Protein AF-A0A932Z065-F1 (afdb_monomer)

Radius of gyration: 15.71 Å; Cα contacts (8 Å, |Δi|>4): 270; chains: 1; bounding box: 32×42×40 Å

Sequence (165 aa):
MAFFRDDPKVATYVPTPISATQVEALEACIRASPDASPFAKRVIIWMLRQTERLTIPVALSLPPELYGESARSVAFSAHDMVSANGRTHLDQVLRKGTTQFHLMGHDGQFVFDGYTHSGPTGLPAKPRPVERGWKTLWWSYVWYDHHPRLLRLPSREQLAAIDVG

Solvent-accessible surface area (backbone atoms only — not comparable to full-atom values): 9646 Å² total; per-residue (Å²): 129,90,36,49,66,86,39,74,66,54,84,74,60,75,61,51,64,58,54,70,70,56,52,53,50,52,45,49,52,50,41,70,31,87,46,41,53,71,69,31,37,25,51,53,47,54,51,52,66,67,12,64,46,61,52,44,38,30,31,41,50,48,59,41,89,82,64,36,74,64,37,56,46,29,34,54,22,44,41,28,27,44,30,95,86,33,85,57,34,49,47,59,60,27,65,74,43,93,34,65,49,40,72,46,49,43,87,40,53,68,52,100,85,54,86,57,77,96,64,100,67,99,63,91,70,83,77,69,75,82,60,87,72,43,38,20,40,35,40,26,56,32,84,60,62,90,76,45,48,73,53,77,82,75,54,70,66,66,39,66,72,46,85,49,130

pLDDT: mean 77.98, std 18.18, range [32.12, 97.38]

Structure (mmCIF, N/CA/C/O backbone):
data_AF-A0A932Z065-F1
#
_entry.id   AF-A0A932Z065-F1
#
loop_
_atom_site.group_PDB
_atom_site.id
_atom_site.type_symbol
_atom_site.label_atom_id
_atom_site.label_alt_id
_atom_site.label_comp_id
_atom_site.label_asym_id
_atom_site.label_entity_id
_atom_site.label_seq_id
_atom_site.pdbx_PDB_ins_code
_atom_site.Cartn_x
_atom_site.Cartn_y
_atom_site.Cartn_z
_atom_site.occupancy
_atom_site.B_iso_or_equiv
_atom_site.auth_seq_id
_atom_site.auth_comp_id
_atom_site.auth_asym_id
_atom_site.auth_atom_id
_atom_site.pdbx_PDB_model_num
ATOM 1 N N . MET A 1 1 ? 2.059 -16.432 9.612 1.00 50.22 1 MET A N 1
ATOM 2 C CA . MET A 1 1 ? 3.050 -17.359 9.032 1.00 50.22 1 MET A CA 1
ATOM 3 C C . MET A 1 1 ? 3.151 -16.970 7.574 1.00 50.22 1 MET A C 1
ATOM 5 O O . MET A 1 1 ? 2.166 -17.123 6.879 1.00 50.22 1 MET A O 1
ATOM 9 N N . ALA A 1 2 ? 4.259 -16.367 7.145 1.00 57.25 2 ALA A N 1
ATOM 10 C CA . ALA A 1 2 ? 4.427 -15.984 5.745 1.00 57.25 2 ALA A CA 1
ATOM 11 C C . ALA A 1 2 ? 4.256 -17.218 4.853 1.00 57.25 2 ALA A C 1
ATOM 13 O O . ALA A 1 2 ? 4.959 -18.207 5.064 1.00 57.25 2 ALA A O 1
ATOM 14 N N . PHE A 1 3 ? 3.325 -17.179 3.902 1.00 62.25 3 PHE A N 1
ATOM 15 C CA . PHE A 1 3 ? 3.210 -18.264 2.946 1.00 62.25 3 PHE A CA 1
ATOM 16 C C . PHE A 1 3 ? 4.187 -18.048 1.787 1.00 62.25 3 PHE A C 1
ATOM 18 O O . PHE A 1 3 ? 4.232 -16.972 1.178 1.00 62.25 3 PHE A O 1
ATOM 25 N N . PHE A 1 4 ? 4.963 -19.083 1.474 1.00 70.25 4 PHE A N 1
ATOM 26 C CA . PHE A 1 4 ? 5.722 -19.147 0.228 1.00 70.25 4 PHE A CA 1
ATOM 27 C C . PHE A 1 4 ? 4.818 -19.668 -0.883 1.00 70.25 4 PHE A C 1
ATOM 29 O O . PHE A 1 4 ? 3.905 -20.442 -0.615 1.00 70.25 4 PHE A O 1
ATOM 36 N N . ARG A 1 5 ? 5.069 -19.252 -2.130 1.00 65.00 5 ARG A N 1
ATOM 37 C CA . ARG A 1 5 ? 4.215 -19.601 -3.276 1.00 65.00 5 ARG A CA 1
ATOM 38 C C . ARG A 1 5 ? 3.998 -21.108 -3.423 1.00 65.00 5 ARG A C 1
ATOM 40 O O . ARG A 1 5 ? 2.890 -21.518 -3.753 1.00 65.00 5 ARG A O 1
ATOM 47 N N . ASP A 1 6 ? 5.031 -21.888 -3.130 1.00 70.62 6 ASP A N 1
ATOM 48 C CA . ASP A 1 6 ? 5.024 -23.343 -3.280 1.00 70.62 6 ASP A CA 1
ATOM 49 C C . ASP A 1 6 ? 4.483 -24.083 -2.043 1.00 70.62 6 ASP A C 1
ATOM 51 O O . ASP A 1 6 ? 4.453 -25.312 -2.027 1.00 70.62 6 ASP A O 1
ATOM 55 N N . ASP A 1 7 ? 4.047 -23.368 -0.994 1.00 76.12 7 ASP A N 1
ATOM 56 C CA . ASP A 1 7 ? 3.407 -23.992 0.167 1.00 76.12 7 ASP A CA 1
ATOM 57 C C . ASP A 1 7 ? 2.016 -24.520 -0.243 1.00 76.12 7 ASP A C 1
ATOM 59 O O . ASP A 1 7 ? 1.162 -23.728 -0.661 1.00 76.12 7 ASP A O 1
ATOM 63 N N . PRO A 1 8 ? 1.728 -25.829 -0.088 1.00 77.31 8 PRO A N 1
ATOM 64 C CA . PRO A 1 8 ? 0.420 -26.406 -0.398 1.00 77.31 8 PRO A CA 1
ATOM 65 C C . PRO A 1 8 ? -0.751 -25.684 0.280 1.00 77.3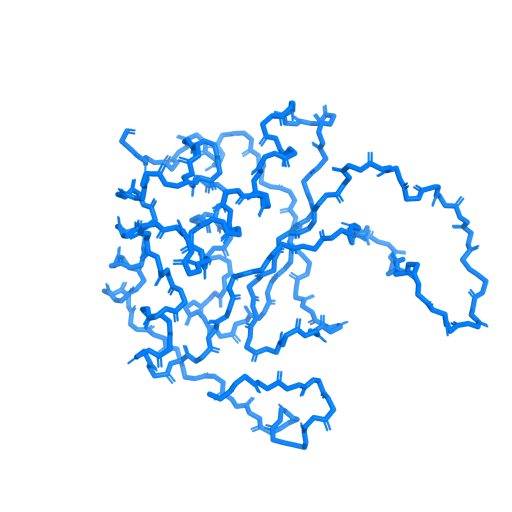1 8 PRO A C 1
ATOM 67 O O . PRO A 1 8 ? -1.859 -25.662 -0.255 1.00 77.31 8 PRO A O 1
ATOM 70 N N . LYS A 1 9 ? -0.514 -25.050 1.437 1.00 74.19 9 LYS A N 1
ATOM 71 C CA . LYS A 1 9 ? -1.524 -24.271 2.164 1.00 74.19 9 LYS A CA 1
ATOM 72 C C . LYS A 1 9 ? -1.964 -23.020 1.408 1.00 74.19 9 LYS A C 1
ATOM 74 O O . LYS A 1 9 ? -3.094 -22.591 1.610 1.00 74.19 9 LYS A O 1
ATOM 79 N N . VAL A 1 10 ? -1.124 -22.454 0.534 1.00 75.56 10 VAL A N 1
ATOM 80 C CA . VAL A 1 10 ? -1.484 -21.300 -0.313 1.00 75.56 10 VAL A CA 1
ATOM 81 C C . VAL A 1 10 ? -2.581 -21.662 -1.290 1.00 75.56 10 VAL A C 1
ATOM 83 O O . VAL A 1 10 ? -3.517 -20.885 -1.458 1.00 75.56 10 VAL A O 1
ATOM 86 N N . ALA A 1 11 ? -2.476 -22.835 -1.919 1.00 74.25 11 ALA A N 1
ATOM 87 C CA . ALA A 1 11 ? -3.413 -23.264 -2.952 1.00 74.25 11 ALA A CA 1
ATOM 88 C C . ALA A 1 11 ? -4.857 -23.348 -2.432 1.00 74.25 11 ALA A C 1
ATOM 90 O O . ALA A 1 11 ? -5.800 -23.171 -3.198 1.00 74.25 11 ALA A O 1
ATOM 91 N N . THR A 1 12 ? -5.026 -23.587 -1.129 1.00 76.81 12 THR A N 1
ATOM 92 C CA . THR A 1 12 ? -6.329 -23.715 -0.467 1.00 76.81 12 THR A CA 1
ATOM 93 C C . THR A 1 12 ? -6.652 -22.560 0.482 1.00 76.81 12 THR A C 1
ATOM 95 O O . THR A 1 12 ? -7.679 -22.603 1.158 1.00 76.81 12 THR A O 1
ATOM 98 N N . TYR A 1 13 ? -5.782 -21.554 0.606 1.00 79.56 13 TYR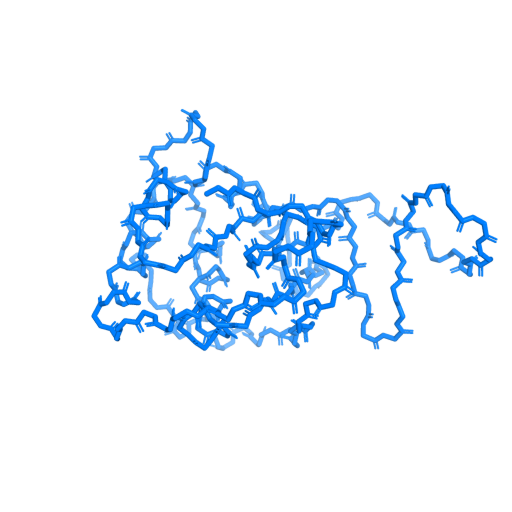 A N 1
ATOM 99 C CA . TYR A 1 13 ? -5.995 -20.448 1.537 1.00 79.56 13 TYR A CA 1
ATOM 100 C C . TYR A 1 13 ? -7.050 -19.481 0.999 1.00 79.56 13 TYR A C 1
ATOM 102 O O . TYR A 1 13 ? -6.927 -18.954 -0.105 1.00 79.56 13 TYR A O 1
ATOM 110 N N . VAL A 1 14 ? -8.064 -19.208 1.821 1.00 81.75 14 VAL A N 1
ATOM 111 C CA . VAL A 1 14 ? -9.092 -18.202 1.544 1.00 81.75 14 VAL A CA 1
ATOM 112 C C . VAL A 1 14 ? -8.934 -17.072 2.564 1.00 81.75 14 VAL A C 1
ATOM 114 O O . VAL A 1 14 ? -9.198 -17.292 3.751 1.00 81.75 14 VAL A O 1
ATOM 117 N N . PRO A 1 15 ? -8.487 -15.870 2.155 1.00 83.31 15 PRO A N 1
ATOM 118 C CA . PRO A 1 15 ? -8.343 -14.754 3.078 1.00 83.31 15 PRO A CA 1
ATOM 119 C C . PRO A 1 15 ? -9.711 -14.326 3.615 1.00 83.31 15 PRO A C 1
ATOM 121 O O . PRO A 1 15 ? -10.655 -14.091 2.863 1.00 83.31 15 PRO A O 1
ATOM 124 N N . THR A 1 16 ? -9.814 -14.194 4.936 1.00 86.44 16 THR A N 1
ATOM 125 C CA . THR A 1 16 ? -10.996 -13.592 5.567 1.00 86.44 16 THR A CA 1
ATOM 126 C C . THR A 1 16 ? -10.936 -12.078 5.371 1.00 86.44 16 THR A C 1
ATOM 128 O O . THR A 1 16 ? -9.892 -11.504 5.660 1.00 86.44 16 THR A O 1
ATOM 131 N N . PRO A 1 17 ? -11.986 -11.390 4.903 1.00 89.75 17 PRO A N 1
ATOM 132 C CA . PRO A 1 17 ? -11.949 -9.936 4.775 1.00 89.75 17 PRO A CA 1
ATOM 133 C C . PRO A 1 17 ? -11.870 -9.264 6.147 1.00 89.75 17 PRO A C 1
ATOM 135 O O . PRO A 1 17 ? -12.581 -9.652 7.076 1.00 89.75 17 PRO A O 1
ATOM 138 N N . ILE A 1 18 ? -11.062 -8.210 6.263 1.00 90.06 18 ILE A N 1
ATOM 139 C CA . ILE A 1 18 ? -11.116 -7.334 7.441 1.00 90.06 18 ILE A CA 1
ATOM 140 C C . ILE A 1 18 ? -12.362 -6.435 7.400 1.00 90.06 18 ILE A C 1
ATOM 142 O O . ILE A 1 18 ? -12.947 -6.185 6.345 1.00 90.06 18 ILE A O 1
ATOM 146 N N . SER A 1 19 ? -12.790 -5.936 8.557 1.00 91.44 19 SER A N 1
ATOM 147 C CA . SER A 1 19 ? -13.898 -4.978 8.661 1.00 91.44 19 SER A CA 1
ATOM 148 C C . SER A 1 19 ? -13.540 -3.608 8.072 1.00 91.44 19 SER A C 1
ATOM 150 O O . SER A 1 19 ? -12.366 -3.258 7.945 1.00 91.44 19 SER A O 1
ATOM 152 N N . ALA A 1 20 ? -14.555 -2.797 7.754 1.00 91.94 20 ALA A N 1
ATOM 153 C CA . ALA A 1 20 ? -14.352 -1.419 7.297 1.00 91.94 20 ALA A CA 1
ATOM 154 C C . ALA A 1 20 ? -13.566 -0.586 8.326 1.00 91.94 20 ALA A C 1
ATOM 156 O O . ALA A 1 20 ? -12.592 0.066 7.970 1.00 91.94 20 ALA A O 1
ATOM 157 N N . THR A 1 21 ? -13.897 -0.716 9.613 1.00 92.44 21 THR A N 1
ATOM 158 C CA . THR A 1 21 ? -13.185 -0.039 10.708 1.00 92.44 21 THR A CA 1
ATOM 159 C C . THR A 1 21 ? -11.710 -0.445 10.792 1.00 92.44 21 THR A C 1
ATOM 161 O O . THR A 1 21 ? -10.851 0.387 11.068 1.00 92.44 21 THR A O 1
ATOM 164 N N . GLN A 1 22 ? -11.375 -1.710 10.517 1.00 91.12 22 GLN A N 1
ATOM 165 C CA . GLN A 1 22 ? -9.974 -2.145 10.450 1.00 91.12 22 GLN A CA 1
ATOM 166 C C . GLN A 1 22 ? -9.243 -1.557 9.236 1.00 91.12 22 GLN A C 1
ATOM 168 O O . GLN A 1 22 ? -8.069 -1.211 9.355 1.00 91.12 22 GLN A O 1
ATOM 173 N N . VAL A 1 23 ? -9.916 -1.408 8.088 1.00 92.50 23 VAL A N 1
ATOM 174 C CA . VAL A 1 23 ? -9.342 -0.706 6.925 1.00 92.50 23 VAL A CA 1
ATOM 175 C C . VAL A 1 23 ? -9.070 0.755 7.273 1.00 92.50 23 VAL A C 1
ATOM 177 O O . VAL A 1 23 ? -7.969 1.240 7.033 1.00 92.50 23 VAL A O 1
ATOM 180 N N . GLU A 1 24 ? -10.033 1.444 7.884 1.00 93.44 24 GLU A N 1
ATOM 181 C CA . GLU A 1 24 ? -9.884 2.838 8.317 1.00 93.44 24 GLU A CA 1
ATOM 182 C C . GLU A 1 24 ? -8.719 3.010 9.299 1.00 93.44 24 GLU A C 1
ATOM 184 O O . GLU A 1 24 ? -7.922 3.937 9.153 1.00 93.44 24 GLU A O 1
ATOM 189 N N . ALA A 1 25 ? -8.569 2.085 10.252 1.00 91.94 25 ALA A N 1
ATOM 190 C CA . ALA A 1 25 ? -7.449 2.076 11.187 1.00 91.94 25 ALA A CA 1
ATOM 191 C C . ALA A 1 25 ? -6.098 1.885 10.475 1.00 91.94 25 ALA A C 1
ATOM 193 O O . ALA A 1 25 ? -5.145 2.603 10.774 1.00 91.94 25 ALA A O 1
ATOM 194 N N . LEU A 1 26 ? -6.014 0.975 9.497 1.00 92.62 26 LEU A N 1
ATOM 195 C CA . LEU A 1 26 ? -4.807 0.804 8.680 1.00 92.62 26 LEU A CA 1
ATOM 196 C C . LEU A 1 26 ? -4.478 2.071 7.886 1.00 92.62 26 LEU A C 1
ATOM 198 O O . LEU A 1 26 ? -3.322 2.494 7.859 1.00 92.62 26 LEU A O 1
ATOM 202 N N . GLU A 1 27 ? -5.479 2.707 7.274 1.00 95.50 27 GLU A N 1
ATOM 203 C CA . GLU A 1 27 ? -5.271 3.982 6.589 1.00 95.50 27 GLU A CA 1
ATOM 204 C C . GLU A 1 27 ? -4.773 5.060 7.555 1.00 95.50 27 GLU A C 1
ATOM 206 O O . GLU A 1 27 ? -3.844 5.790 7.218 1.00 95.50 27 GLU A O 1
ATOM 211 N N . ALA A 1 28 ? -5.332 5.148 8.765 1.00 94.31 28 ALA A N 1
ATOM 212 C CA . ALA A 1 28 ? -4.874 6.085 9.788 1.00 94.31 28 ALA A CA 1
ATOM 213 C C . ALA A 1 28 ? -3.412 5.832 10.197 1.00 94.31 28 ALA A C 1
ATOM 215 O O . ALA A 1 28 ? -2.638 6.786 10.285 1.00 94.31 28 ALA A O 1
ATOM 216 N N . CYS A 1 29 ? -2.996 4.569 10.357 1.00 93.62 29 CYS A N 1
ATOM 217 C CA . CYS A 1 29 ? -1.594 4.217 10.600 1.00 93.62 29 CYS A CA 1
ATOM 218 C C . CYS A 1 29 ? -0.678 4.682 9.457 1.00 93.62 29 CYS A C 1
ATOM 220 O O . CYS A 1 29 ? 0.378 5.260 9.708 1.00 93.62 29 CYS A O 1
ATOM 222 N N . ILE A 1 30 ? -1.090 4.479 8.201 1.00 95.44 30 ILE A N 1
ATOM 223 C CA . ILE A 1 30 ? -0.317 4.918 7.030 1.00 95.44 30 ILE A CA 1
ATOM 224 C C . ILE A 1 30 ? -0.230 6.452 6.978 1.00 95.44 30 ILE A C 1
ATOM 226 O O . ILE A 1 30 ? 0.847 6.994 6.725 1.00 95.44 30 ILE A O 1
ATOM 230 N N . ARG A 1 31 ? -1.329 7.169 7.262 1.00 96.06 31 ARG A N 1
ATOM 231 C CA . ARG A 1 31 ? -1.344 8.643 7.336 1.00 96.06 31 ARG A CA 1
ATOM 232 C C . ARG A 1 31 ? -0.394 9.167 8.411 1.00 96.06 31 ARG A C 1
ATOM 234 O O . ARG A 1 31 ? 0.398 10.063 8.136 1.00 96.06 31 ARG A O 1
ATOM 241 N N . ALA A 1 32 ? -0.426 8.575 9.602 1.00 94.50 32 ALA A N 1
ATOM 242 C CA . ALA A 1 32 ? 0.395 8.993 10.737 1.00 94.50 32 ALA A CA 1
ATOM 243 C C . ALA A 1 32 ? 1.881 8.608 10.609 1.00 94.50 32 ALA A C 1
ATOM 245 O O . ALA A 1 32 ? 2.715 9.128 11.348 1.00 94.50 32 ALA A O 1
ATOM 246 N N . SER A 1 33 ? 2.227 7.711 9.683 1.00 94.38 33 SER A N 1
ATOM 247 C CA . SER A 1 33 ? 3.594 7.222 9.513 1.00 94.38 33 SER A CA 1
ATOM 248 C C . SER A 1 33 ? 4.594 8.351 9.212 1.00 94.38 33 SER A C 1
ATOM 250 O O . SER A 1 33 ? 4.382 9.122 8.272 1.00 94.38 33 SER A O 1
ATOM 252 N N . PRO A 1 34 ? 5.722 8.440 9.934 1.00 93.50 34 PRO A N 1
ATOM 253 C CA . PRO A 1 34 ? 6.815 9.343 9.582 1.00 93.50 34 PRO A CA 1
ATOM 254 C C . PRO A 1 34 ? 7.753 8.755 8.512 1.00 93.50 34 PRO A C 1
ATOM 256 O O . PRO A 1 34 ? 8.603 9.473 7.995 1.00 93.50 34 PRO A O 1
ATOM 259 N N . ASP A 1 35 ? 7.608 7.469 8.178 1.00 92.94 35 ASP A N 1
ATOM 260 C CA . ASP A 1 35 ? 8.548 6.711 7.335 1.00 92.94 35 ASP A CA 1
ATOM 261 C C . ASP A 1 35 ? 8.274 6.881 5.827 1.00 92.94 35 ASP A C 1
ATOM 263 O O . ASP A 1 35 ? 8.964 6.315 4.981 1.00 92.94 35 ASP A O 1
ATOM 267 N N . ALA A 1 36 ? 7.245 7.650 5.462 1.00 93.06 36 ALA A N 1
ATOM 268 C CA . ALA A 1 36 ? 6.833 7.825 4.077 1.00 93.06 36 ALA A CA 1
ATOM 269 C C . ALA A 1 36 ? 6.543 9.276 3.715 1.00 93.06 36 ALA A C 1
ATOM 271 O O . ALA A 1 36 ? 5.956 10.036 4.488 1.00 93.06 36 ALA A O 1
ATOM 272 N N . SER A 1 37 ? 6.869 9.630 2.470 1.00 93.81 37 SER A N 1
ATOM 273 C CA . SER A 1 37 ? 6.463 10.911 1.896 1.00 93.81 37 SER A CA 1
ATOM 274 C C . SER A 1 37 ? 4.938 10.981 1.712 1.00 93.81 37 SER A C 1
ATOM 276 O O . SER A 1 37 ? 4.287 9.943 1.541 1.00 93.81 37 SER A O 1
ATOM 278 N N . PRO A 1 38 ? 4.339 12.186 1.654 1.00 95.25 38 PRO A N 1
ATOM 279 C CA . PRO A 1 38 ? 2.908 12.336 1.378 1.00 95.25 38 PRO A CA 1
ATOM 280 C C . PRO A 1 38 ? 2.464 11.640 0.084 1.00 95.25 38 PRO A C 1
ATOM 282 O O . PRO A 1 38 ? 1.401 11.026 0.034 1.00 95.25 38 PRO A O 1
ATOM 285 N N . PHE A 1 39 ? 3.295 11.680 -0.963 1.00 94.31 39 PHE A N 1
ATOM 286 C CA . PHE A 1 39 ? 3.017 10.969 -2.212 1.00 94.31 39 PHE A CA 1
ATOM 287 C C . PHE A 1 39 ? 2.970 9.448 -2.004 1.00 94.31 39 PHE A C 1
ATOM 289 O O . PHE A 1 39 ? 2.015 8.802 -2.435 1.00 94.31 39 PHE A O 1
ATOM 296 N N . ALA A 1 40 ? 3.949 8.880 -1.293 1.00 94.00 40 ALA A N 1
ATOM 297 C CA . ALA A 1 40 ? 3.983 7.449 -1.012 1.00 94.00 40 ALA A CA 1
ATOM 298 C C . ALA A 1 40 ? 2.784 7.000 -0.162 1.00 94.00 40 ALA A C 1
ATOM 300 O O . ALA A 1 40 ? 2.153 5.998 -0.493 1.00 94.00 40 ALA A O 1
ATOM 301 N N . LYS A 1 41 ? 2.396 7.773 0.863 1.00 96.06 41 LYS A N 1
ATOM 302 C CA . LYS A 1 41 ? 1.194 7.498 1.672 1.00 96.06 41 LYS A CA 1
ATOM 303 C C . LYS A 1 41 ? -0.065 7.407 0.811 1.00 96.06 41 LYS A C 1
ATOM 305 O O . LYS A 1 41 ? -0.823 6.449 0.939 1.00 96.06 41 LYS A O 1
ATOM 310 N N . ARG A 1 42 ? -0.264 8.367 -0.103 1.00 97.25 42 ARG A N 1
ATOM 311 C CA . ARG A 1 42 ? -1.414 8.385 -1.026 1.00 97.25 42 ARG A CA 1
ATOM 312 C C . ARG A 1 42 ? -1.451 7.143 -1.903 1.00 97.25 42 ARG A C 1
ATOM 314 O O . ARG A 1 42 ? -2.496 6.509 -2.009 1.00 97.25 42 ARG A O 1
ATOM 321 N N . VAL A 1 43 ? -0.312 6.769 -2.486 1.00 95.62 43 VAL A N 1
ATOM 322 C CA . VAL A 1 43 ? -0.202 5.547 -3.292 1.00 95.62 43 VAL A CA 1
ATOM 323 C C . VAL A 1 43 ? -0.533 4.310 -2.459 1.00 95.62 43 VAL A C 1
ATOM 325 O O . VAL A 1 43 ? -1.347 3.495 -2.882 1.00 95.62 43 VAL A O 1
ATOM 328 N N . ILE A 1 44 ? 0.080 4.158 -1.283 1.00 95.44 44 ILE A N 1
ATOM 329 C CA . ILE A 1 44 ? -0.079 2.960 -0.451 1.00 95.44 44 ILE A CA 1
ATOM 330 C C . ILE A 1 44 ? -1.533 2.821 0.023 1.00 95.44 44 ILE A C 1
ATOM 332 O O . ILE A 1 44 ? -2.084 1.724 -0.051 1.00 95.44 44 ILE A O 1
ATOM 336 N N . ILE A 1 45 ? -2.183 3.920 0.429 1.00 96.94 45 ILE A N 1
ATOM 337 C CA . ILE A 1 45 ? -3.616 3.940 0.777 1.00 96.94 45 ILE A CA 1
ATOM 338 C C . ILE A 1 45 ? -4.475 3.597 -0.441 1.00 96.94 45 ILE A C 1
ATOM 340 O O . ILE A 1 45 ? -5.386 2.774 -0.346 1.00 96.94 45 ILE A O 1
ATOM 344 N N . TRP A 1 46 ? -4.186 4.189 -1.603 1.00 97.31 46 TRP A N 1
ATOM 345 C CA . TRP A 1 46 ? -4.916 3.882 -2.829 1.00 97.31 46 TRP A CA 1
ATOM 346 C C . TRP A 1 46 ? -4.840 2.389 -3.165 1.00 97.31 46 TRP A C 1
ATOM 348 O O . TRP A 1 46 ? -5.874 1.774 -3.433 1.00 97.31 46 TRP A O 1
ATOM 358 N N . MET A 1 47 ? -3.643 1.798 -3.085 1.00 95.88 47 MET A N 1
ATOM 359 C CA . MET A 1 47 ? -3.423 0.370 -3.307 1.00 95.88 47 MET A CA 1
ATOM 360 C C . MET A 1 47 ? -4.133 -0.495 -2.267 1.00 95.88 47 MET A C 1
ATOM 362 O O . MET A 1 47 ? -4.764 -1.476 -2.649 1.00 95.88 47 MET A O 1
ATOM 366 N N . LEU A 1 48 ? -4.080 -0.126 -0.980 1.00 95.12 48 LEU A N 1
ATOM 367 C CA . LEU A 1 48 ? -4.794 -0.823 0.094 1.00 95.12 48 LEU A CA 1
ATOM 368 C C . LEU A 1 48 ? -6.288 -0.932 -0.234 1.00 95.12 48 LEU A C 1
ATOM 370 O O . LEU A 1 48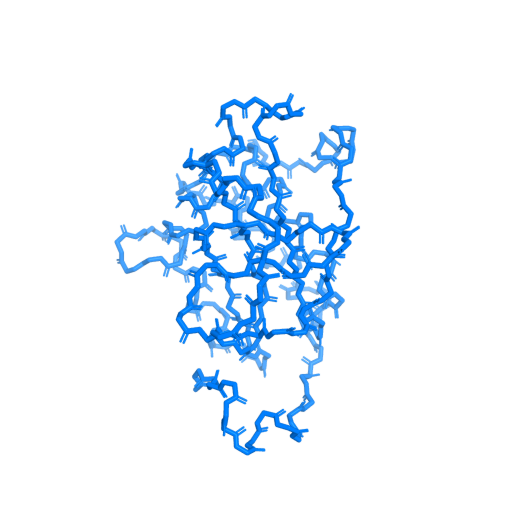 ? -6.867 -2.011 -0.119 1.00 95.12 48 LEU A O 1
ATOM 374 N N . ARG A 1 49 ? -6.904 0.147 -0.727 1.00 95.44 49 ARG A N 1
ATOM 375 C CA . ARG A 1 49 ? -8.316 0.147 -1.146 1.00 95.44 49 ARG A CA 1
ATOM 376 C C . ARG A 1 49 ? -8.593 -0.798 -2.317 1.00 95.44 49 ARG A C 1
ATOM 378 O O . ARG A 1 49 ? -9.689 -1.342 -2.403 1.00 95.44 49 ARG A O 1
ATOM 385 N N . GLN A 1 50 ? -7.599 -1.061 -3.167 1.00 95.38 50 GLN A N 1
ATOM 386 C CA . GLN A 1 50 ? -7.718 -2.039 -4.251 1.00 95.38 50 GLN A CA 1
ATOM 387 C C . GLN A 1 50 ? -7.569 -3.489 -3.774 1.00 95.38 50 GLN A C 1
ATOM 389 O O . GLN A 1 50 ? -7.748 -4.394 -4.573 1.00 95.38 50 GLN A O 1
ATOM 394 N N . THR A 1 51 ? -7.247 -3.767 -2.512 1.00 92.56 51 THR A N 1
ATOM 395 C CA . THR 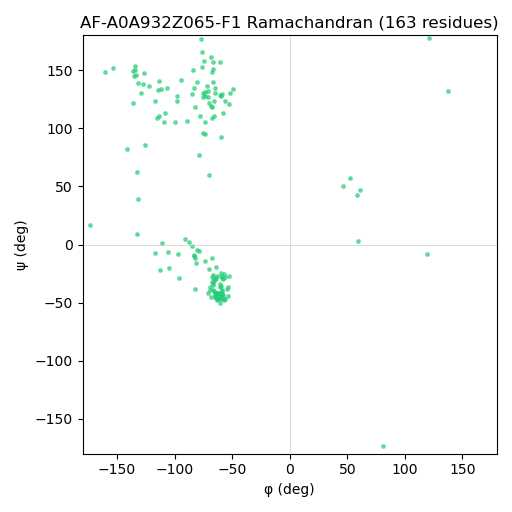A 1 51 ? -7.130 -5.158 -2.020 1.00 92.56 51 THR A CA 1
ATOM 396 C C . THR A 1 51 ? -8.477 -5.804 -1.692 1.00 92.56 51 THR A C 1
ATOM 398 O O . THR A 1 51 ? -8.512 -6.966 -1.295 1.00 92.56 51 THR A O 1
ATOM 401 N N . GLU A 1 52 ? -9.579 -5.049 -1.787 1.00 92.50 52 GLU A N 1
ATOM 402 C CA . GLU A 1 52 ? -10.918 -5.490 -1.375 1.00 92.50 52 GLU A CA 1
ATOM 403 C C . GLU A 1 52 ? -10.920 -6.036 0.063 1.00 92.50 52 GLU A C 1
ATOM 405 O O . GLU A 1 52 ? -11.303 -7.174 0.332 1.00 92.50 52 GLU A O 1
ATOM 410 N N . ARG A 1 53 ? -10.474 -5.193 1.008 1.00 91.75 53 ARG A N 1
ATOM 411 C CA . ARG A 1 53 ? -10.347 -5.523 2.442 1.00 91.75 53 ARG A CA 1
ATOM 412 C C . ARG A 1 53 ? -9.369 -6.675 2.697 1.00 91.75 53 ARG A C 1
ATOM 414 O O . ARG A 1 53 ? -9.667 -7.579 3.476 1.00 91.75 53 ARG A O 1
ATOM 421 N N . LEU A 1 54 ? -8.197 -6.606 2.059 1.00 90.06 54 LEU A N 1
ATOM 422 C CA . LEU A 1 54 ? -7.127 -7.599 2.168 1.00 90.06 54 LEU A CA 1
ATOM 423 C C . LEU A 1 54 ? -7.584 -9.004 1.745 1.00 90.06 54 LEU A C 1
ATOM 425 O O . LEU A 1 54 ? -7.271 -9.989 2.401 1.00 90.06 54 LEU A O 1
ATOM 429 N N . THR A 1 55 ? -8.348 -9.121 0.661 1.00 89.00 55 THR A N 1
ATOM 430 C CA . THR A 1 55 ? -8.734 -10.433 0.107 1.00 89.00 55 THR A CA 1
ATOM 431 C C . THR A 1 55 ? -8.104 -10.714 -1.249 1.00 89.00 55 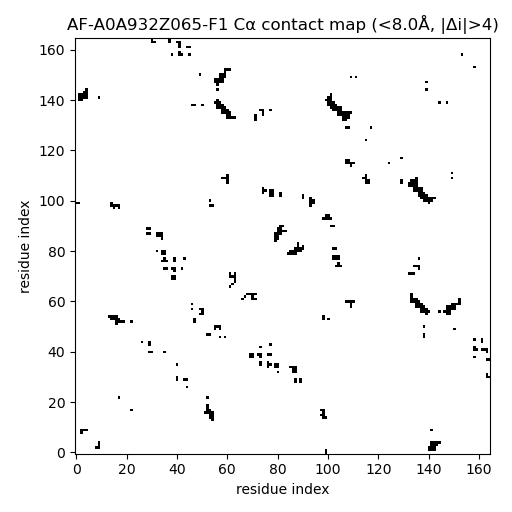THR A C 1
ATOM 433 O O . THR A 1 55 ? -7.934 -11.873 -1.616 1.00 89.00 55 THR A O 1
ATOM 436 N N . ILE A 1 56 ? -7.683 -9.672 -1.964 1.00 89.00 56 ILE A N 1
ATOM 437 C CA . ILE A 1 56 ? -7.096 -9.778 -3.296 1.00 89.00 56 ILE A CA 1
ATOM 438 C C . ILE A 1 56 ? -5.653 -9.269 -3.262 1.00 89.00 56 ILE A C 1
ATOM 440 O O . ILE A 1 56 ? -5.428 -8.110 -2.894 1.00 89.00 56 ILE A O 1
ATOM 444 N N . PRO A 1 57 ? -4.670 -10.094 -3.670 1.00 89.00 57 PRO A N 1
ATOM 445 C CA . PRO A 1 57 ? -3.311 -9.639 -3.902 1.00 89.00 57 PRO A CA 1
ATOM 446 C C . PRO A 1 57 ? -3.274 -8.652 -5.062 1.00 89.00 57 PRO A C 1
ATOM 448 O O . PRO A 1 57 ? -3.872 -8.891 -6.114 1.00 89.00 57 PRO A O 1
ATOM 451 N N . VAL A 1 58 ? -2.563 -7.545 -4.893 1.00 90.25 58 VAL A N 1
ATOM 452 C CA . VAL A 1 58 ? -2.468 -6.497 -5.910 1.00 90.25 58 VAL A CA 1
ATOM 453 C C . VAL A 1 58 ? -1.039 -6.028 -6.110 1.00 90.25 58 VAL A C 1
ATOM 455 O O . VAL A 1 58 ? -0.225 -6.019 -5.183 1.00 90.25 58 VAL A O 1
ATOM 458 N N . ALA A 1 59 ? -0.758 -5.590 -7.332 1.00 88.88 59 ALA A N 1
ATOM 459 C CA . ALA A 1 59 ? 0.544 -5.089 -7.732 1.00 88.88 59 ALA A CA 1
ATOM 460 C C . ALA A 1 59 ? 0.447 -3.773 -8.480 1.00 88.88 59 ALA A C 1
ATOM 462 O O . ALA A 1 59 ? -0.415 -3.616 -9.340 1.00 88.88 59 ALA A O 1
ATOM 463 N N . LEU A 1 60 ? 1.363 -2.851 -8.195 1.00 88.38 60 LEU A N 1
ATOM 464 C CA . LEU A 1 60 ? 1.453 -1.577 -8.896 1.00 88.38 60 LEU A CA 1
ATOM 465 C C . LEU A 1 60 ? 2.909 -1.259 -9.219 1.00 88.38 60 LEU A C 1
ATOM 467 O O . LEU A 1 60 ? 3.736 -1.128 -8.317 1.00 88.38 60 LEU A O 1
ATOM 471 N N . SER A 1 61 ? 3.202 -1.080 -10.501 1.00 85.56 61 SER A N 1
ATOM 472 C CA . SER A 1 61 ? 4.465 -0.509 -10.968 1.00 85.56 61 SER A CA 1
ATOM 473 C C . SER A 1 61 ? 4.254 0.971 -11.257 1.00 85.56 61 SER A C 1
ATOM 475 O O . SER A 1 61 ? 3.321 1.317 -11.976 1.00 85.56 61 SER A O 1
ATOM 477 N N . LEU A 1 62 ? 5.089 1.844 -10.690 1.00 82.44 62 LEU A N 1
ATOM 478 C CA . LEU A 1 62 ? 4.951 3.296 -10.834 1.00 82.44 62 LEU A CA 1
ATOM 479 C C . LEU A 1 62 ? 6.070 3.878 -11.711 1.00 82.44 62 LEU A C 1
ATOM 481 O O . LEU A 1 62 ? 7.193 4.005 -11.221 1.00 82.44 62 LEU A O 1
ATOM 485 N N . PRO A 1 63 ? 5.782 4.267 -12.966 1.00 79.56 63 PRO A N 1
ATOM 486 C CA . PRO A 1 63 ? 6.755 4.915 -13.846 1.00 79.56 63 PRO A CA 1
ATOM 487 C C . PRO A 1 63 ? 7.164 6.301 -13.323 1.00 79.56 63 PRO A C 1
ATOM 489 O O . PRO A 1 63 ? 6.297 7.178 -13.180 1.00 79.56 63 PRO A O 1
ATOM 492 N N . PRO A 1 64 ? 8.463 6.562 -13.091 1.00 78.75 64 PRO A N 1
ATOM 493 C CA . PRO A 1 64 ? 8.957 7.902 -12.777 1.00 78.75 64 PRO A CA 1
ATOM 494 C C . PRO A 1 64 ? 8.623 8.941 -13.855 1.00 78.75 64 PRO A C 1
ATOM 496 O O . PRO A 1 64 ? 8.465 10.117 -13.546 1.00 78.75 64 PRO A O 1
ATOM 499 N N . GLU A 1 65 ? 8.434 8.528 -15.104 1.00 81.25 65 GLU A N 1
ATOM 500 C CA . GLU A 1 65 ? 8.131 9.404 -16.240 1.00 81.25 65 GLU A CA 1
ATOM 501 C C . GLU A 1 65 ? 6.744 10.052 -16.112 1.00 81.25 65 GLU A C 1
ATOM 503 O O . GLU A 1 65 ? 6.524 11.156 -16.605 1.00 81.25 65 GLU A O 1
ATOM 508 N N . LEU A 1 66 ? 5.803 9.390 -15.425 1.00 80.31 66 LEU A N 1
ATOM 509 C CA . LEU A 1 66 ? 4.437 9.897 -15.248 1.00 80.31 66 LEU A CA 1
ATOM 510 C C . LEU A 1 66 ? 4.236 10.634 -13.924 1.00 80.31 66 LEU A C 1
ATOM 512 O O . LEU A 1 66 ? 3.399 11.538 -13.844 1.00 80.31 66 LEU A O 1
ATOM 516 N N . TYR A 1 67 ? 4.993 10.274 -12.886 1.00 81.44 67 TYR A N 1
ATOM 517 C CA . TYR A 1 67 ? 4.799 10.776 -11.519 1.00 81.44 67 TYR A CA 1
ATOM 518 C C . TYR A 1 67 ? 5.987 11.578 -10.967 1.00 81.44 67 TYR A C 1
ATOM 520 O O . TYR A 1 67 ? 5.853 12.210 -9.920 1.00 81.44 67 TYR A O 1
ATOM 528 N N . GLY A 1 68 ? 7.108 11.623 -11.684 1.00 81.75 68 GLY A N 1
ATOM 529 C CA . GLY A 1 68 ? 8.358 12.250 -11.261 1.00 81.75 68 GLY A CA 1
ATOM 530 C C . GLY A 1 68 ? 9.192 11.373 -10.322 1.00 81.75 68 GLY A C 1
ATOM 531 O O . GLY A 1 68 ? 8.852 10.226 -10.021 1.00 81.75 68 GLY A O 1
ATOM 532 N N . GLU A 1 69 ? 10.279 11.947 -9.802 1.00 80.62 69 GLU A N 1
ATOM 533 C CA . GLU A 1 69 ? 11.226 11.275 -8.895 1.00 80.62 69 GLU A CA 1
ATOM 534 C C . GLU A 1 69 ? 10.565 10.690 -7.636 1.00 80.62 69 GLU A C 1
ATOM 536 O O . GLU A 1 69 ? 11.012 9.671 -7.112 1.00 80.62 69 GLU A O 1
ATOM 541 N N . SER A 1 70 ? 9.448 11.268 -7.179 1.00 82.50 70 SER A N 1
ATOM 542 C CA . SER A 1 70 ? 8.692 10.760 -6.028 1.00 82.50 70 SER A CA 1
ATOM 543 C C . SER A 1 70 ? 8.175 9.329 -6.216 1.00 82.50 70 SER A C 1
ATOM 545 O O . SER A 1 70 ? 7.978 8.638 -5.221 1.00 82.50 70 SER A O 1
ATOM 547 N N . ALA A 1 71 ? 7.989 8.845 -7.451 1.00 82.06 71 ALA A N 1
ATOM 548 C CA . ALA A 1 71 ? 7.628 7.445 -7.697 1.00 82.06 71 ALA A CA 1
ATOM 549 C C . ALA A 1 71 ? 8.741 6.467 -7.313 1.00 82.06 71 ALA A C 1
ATOM 551 O O . ALA A 1 71 ? 8.455 5.395 -6.778 1.00 82.06 71 ALA A O 1
ATOM 552 N N . ARG A 1 72 ? 10.010 6.853 -7.504 1.00 79.31 72 ARG A N 1
ATOM 553 C CA . ARG A 1 72 ? 11.161 6.007 -7.157 1.00 79.31 72 ARG A CA 1
ATOM 554 C C . ARG A 1 72 ? 11.267 5.782 -5.651 1.00 79.31 72 ARG A C 1
ATOM 556 O O . ARG A 1 72 ? 11.735 4.730 -5.224 1.00 79.31 72 ARG A O 1
ATOM 563 N N . SER A 1 73 ? 10.803 6.741 -4.845 1.00 84.31 73 SER A N 1
ATOM 564 C CA . SER A 1 73 ? 10.882 6.661 -3.384 1.00 84.31 73 SER A CA 1
ATOM 565 C C . SER A 1 73 ? 9.775 5.815 -2.751 1.00 84.31 73 SER A C 1
ATOM 567 O O . SER A 1 73 ? 9.906 5.438 -1.593 1.00 84.31 73 SER A O 1
ATOM 569 N N . VAL A 1 74 ? 8.686 5.506 -3.466 1.00 89.56 74 VAL A N 1
ATOM 570 C CA . VAL A 1 74 ? 7.508 4.859 -2.858 1.00 89.56 74 VAL A CA 1
ATOM 571 C C . VAL A 1 74 ? 7.839 3.473 -2.309 1.00 89.56 74 VAL A C 1
ATOM 573 O O . VAL A 1 74 ? 7.419 3.140 -1.205 1.00 89.56 74 VAL A O 1
ATOM 576 N N . ALA A 1 75 ? 8.619 2.674 -3.037 1.00 86.06 75 ALA A N 1
ATOM 577 C CA . ALA A 1 75 ? 9.010 1.348 -2.562 1.00 86.06 75 ALA A CA 1
ATOM 578 C C . ALA A 1 75 ? 9.949 1.410 -1.350 1.00 86.06 75 ALA A C 1
ATOM 580 O O . ALA A 1 75 ? 9.856 0.551 -0.479 1.00 86.06 75 ALA A O 1
ATOM 581 N N . PHE A 1 76 ? 10.801 2.437 -1.262 1.00 86.88 76 PHE A N 1
ATOM 582 C CA . PHE A 1 76 ? 11.624 2.676 -0.075 1.00 86.88 76 PHE A CA 1
ATOM 583 C C . PHE A 1 76 ? 10.762 3.096 1.116 1.00 86.88 76 PHE A C 1
ATOM 585 O O . PHE A 1 76 ? 10.875 2.502 2.175 1.00 86.88 76 PHE A O 1
ATOM 592 N N . SER A 1 77 ? 9.813 4.015 0.928 1.00 90.75 77 SER A N 1
ATOM 593 C CA . SER A 1 77 ? 8.851 4.381 1.974 1.00 90.75 77 SER A CA 1
ATOM 594 C C . SER A 1 77 ? 8.011 3.191 2.453 1.00 90.75 77 SER A C 1
ATOM 596 O O . SER A 1 77 ? 7.769 3.043 3.646 1.00 90.75 77 SER A O 1
ATOM 598 N N . ALA A 1 78 ? 7.580 2.319 1.537 1.00 90.31 78 ALA A N 1
ATOM 599 C CA . ALA A 1 78 ? 6.884 1.087 1.891 1.00 90.31 78 ALA A CA 1
ATOM 600 C C . ALA A 1 78 ? 7.790 0.134 2.681 1.00 90.31 78 ALA A C 1
ATOM 602 O O . ALA A 1 78 ? 7.352 -0.393 3.699 1.00 90.31 78 ALA A O 1
ATOM 603 N N . HIS A 1 79 ? 9.042 -0.049 2.243 1.00 88.19 79 HIS A N 1
ATOM 604 C CA . HIS A 1 79 ? 10.051 -0.815 2.973 1.00 88.19 79 HIS A CA 1
ATOM 605 C C . HIS A 1 79 ? 10.259 -0.257 4.384 1.00 88.19 79 HIS A C 1
ATOM 607 O O . HIS A 1 79 ? 10.211 -1.015 5.346 1.00 88.19 79 HIS A O 1
ATOM 613 N N . ASP A 1 80 ? 10.429 1.053 4.529 1.00 90.56 80 ASP A N 1
ATOM 614 C CA . ASP A 1 80 ? 10.674 1.680 5.824 1.00 90.56 80 ASP A CA 1
ATOM 615 C C . ASP A 1 80 ? 9.453 1.534 6.739 1.00 90.56 80 ASP A C 1
ATOM 617 O O . ASP A 1 80 ? 9.607 1.138 7.888 1.00 90.56 80 ASP A O 1
ATOM 621 N N . MET A 1 81 ? 8.227 1.679 6.225 1.00 90.62 81 MET A N 1
ATOM 622 C CA . MET A 1 81 ? 7.002 1.407 6.993 1.00 90.62 81 MET A CA 1
ATOM 623 C C . MET A 1 81 ? 6.897 -0.030 7.534 1.00 90.62 81 MET A C 1
ATOM 625 O O . MET A 1 81 ? 6.234 -0.236 8.555 1.00 90.62 81 MET A O 1
ATOM 629 N N . VAL A 1 82 ? 7.492 -1.025 6.864 1.00 87.50 82 VAL A N 1
ATOM 630 C CA . VAL A 1 82 ? 7.434 -2.450 7.261 1.00 87.50 82 VAL A CA 1
ATOM 631 C C . VAL A 1 82 ? 8.737 -2.977 7.870 1.00 87.50 82 VAL A C 1
ATOM 633 O O . VAL A 1 82 ? 8.781 -4.113 8.336 1.00 87.50 82 VAL A O 1
ATOM 636 N N . SER A 1 83 ? 9.804 -2.181 7.857 1.00 83.38 83 SER A N 1
ATOM 637 C CA . SER A 1 83 ? 11.128 -2.574 8.333 1.00 83.38 83 SER A CA 1
ATOM 638 C C . SER A 1 83 ? 11.200 -2.578 9.859 1.00 83.38 83 SER A C 1
ATOM 640 O O . SER A 1 83 ? 10.532 -1.800 10.544 1.00 83.38 83 SER A O 1
ATOM 642 N N . ALA A 1 84 ? 12.091 -3.410 10.403 1.00 69.00 84 ALA A N 1
ATOM 643 C CA . ALA A 1 84 ? 12.452 -3.378 11.820 1.00 69.00 84 ALA A CA 1
ATOM 644 C C . ALA A 1 84 ? 13.137 -2.059 12.230 1.00 69.00 84 ALA A C 1
ATOM 646 O O . ALA A 1 84 ? 13.155 -1.730 13.410 1.00 69.00 84 ALA A O 1
ATOM 647 N N . ASN A 1 85 ? 13.670 -1.308 11.261 1.00 76.00 85 ASN A N 1
ATOM 648 C CA . ASN A 1 85 ? 14.324 -0.018 11.484 1.00 76.00 85 ASN A CA 1
ATOM 649 C C . ASN A 1 85 ? 13.400 1.188 11.230 1.00 76.00 85 ASN A C 1
ATOM 651 O O . ASN A 1 85 ? 13.801 2.319 11.500 1.00 76.00 85 ASN A O 1
ATOM 655 N N . GLY A 1 86 ? 12.196 0.964 10.693 1.00 80.88 86 GLY A N 1
ATOM 656 C CA . GLY A 1 86 ? 11.169 2.001 10.589 1.00 80.88 86 GLY A CA 1
ATOM 657 C C . GLY A 1 86 ? 10.472 2.250 11.917 1.00 80.88 86 GLY A C 1
ATOM 658 O O . GLY A 1 86 ? 10.743 1.570 12.900 1.00 80.88 86 GLY A O 1
ATOM 659 N N . ARG A 1 87 ? 9.555 3.217 11.963 1.00 85.00 87 ARG A N 1
ATOM 660 C CA . ARG A 1 87 ? 8.794 3.552 13.181 1.00 85.00 87 ARG A CA 1
ATOM 661 C C . ARG A 1 87 ? 7.352 3.055 13.146 1.00 85.00 87 ARG A C 1
ATOM 663 O O . ARG A 1 87 ? 6.717 2.947 14.190 1.00 85.00 87 ARG A O 1
ATOM 670 N N . THR A 1 88 ? 6.823 2.778 11.958 1.00 87.62 88 THR A N 1
ATOM 671 C CA . THR A 1 88 ? 5.411 2.416 11.758 1.00 87.62 88 THR A CA 1
ATOM 672 C C . THR A 1 88 ? 5.148 0.940 12.026 1.00 87.62 88 THR A C 1
ATOM 674 O O . THR A 1 88 ? 4.105 0.599 12.579 1.00 87.62 88 THR A O 1
ATOM 677 N N . HIS A 1 89 ? 6.083 0.069 11.630 1.00 85.62 89 HIS A N 1
ATOM 678 C CA . HIS A 1 89 ? 5.989 -1.390 11.750 1.00 85.62 89 HIS A CA 1
ATOM 679 C C . HIS A 1 89 ? 4.631 -1.950 11.295 1.00 85.62 89 HIS A C 1
ATOM 681 O O . HIS A 1 89 ? 3.971 -2.716 12.003 1.00 85.62 89 HIS A O 1
ATOM 687 N N . LEU A 1 90 ? 4.192 -1.546 10.099 1.00 85.31 90 LEU A N 1
ATOM 688 C CA . LEU A 1 90 ? 2.886 -1.917 9.553 1.00 85.31 90 LEU A CA 1
ATOM 689 C C . LEU A 1 90 ? 2.724 -3.443 9.451 1.00 85.31 90 LEU A C 1
ATOM 691 O O . LEU A 1 90 ? 1.624 -3.966 9.621 1.00 85.31 90 LEU A O 1
ATOM 695 N N . ASP A 1 91 ? 3.822 -4.176 9.254 1.00 79.19 91 ASP A N 1
ATOM 696 C CA . ASP A 1 91 ? 3.828 -5.636 9.244 1.00 79.19 91 ASP A CA 1
ATOM 697 C C . ASP A 1 91 ? 3.363 -6.239 10.581 1.00 79.19 91 ASP A C 1
ATOM 699 O O . ASP A 1 91 ? 2.683 -7.261 10.578 1.00 79.19 91 ASP A O 1
ATOM 703 N N . GLN A 1 92 ? 3.652 -5.610 11.723 1.00 78.06 92 GLN A N 1
ATOM 704 C CA . GLN A 1 92 ? 3.180 -6.072 13.029 1.00 78.06 92 GLN A CA 1
ATOM 705 C C . GLN A 1 92 ? 1.669 -5.898 13.178 1.00 78.06 92 GLN A C 1
ATOM 707 O O . GLN A 1 92 ? 1.006 -6.778 13.732 1.00 78.06 92 GLN A O 1
ATOM 712 N N . VAL A 1 93 ? 1.121 -4.791 12.668 1.00 76.06 93 VAL A N 1
ATOM 713 C CA . VAL A 1 93 ? -0.329 -4.547 12.644 1.00 76.06 93 VAL A CA 1
ATOM 714 C C . VAL A 1 93 ? -1.015 -5.611 11.786 1.00 76.06 93 VAL A C 1
ATOM 716 O O . VAL A 1 93 ? -1.979 -6.236 12.224 1.00 76.06 93 VAL A O 1
ATOM 719 N N . LEU A 1 94 ? -0.459 -5.888 10.605 1.00 76.00 94 LEU A N 1
ATOM 720 C CA . LEU A 1 94 ? -0.979 -6.892 9.676 1.00 76.00 94 LEU A CA 1
ATOM 721 C C . LEU A 1 94 ? -0.850 -8.325 10.221 1.00 76.00 94 LEU A C 1
ATOM 723 O O . LEU A 1 94 ? -1.772 -9.122 10.073 1.00 76.00 94 LEU A O 1
ATOM 727 N N . ARG A 1 95 ? 0.253 -8.660 10.907 1.00 70.94 95 ARG A N 1
ATOM 728 C CA . ARG A 1 95 ? 0.472 -9.983 11.529 1.00 70.94 95 ARG A CA 1
ATOM 729 C C . ARG A 1 95 ? -0.488 -10.275 12.679 1.00 70.94 95 ARG A C 1
ATOM 731 O O . ARG A 1 95 ? -0.802 -11.439 12.906 1.00 70.94 95 ARG A O 1
ATOM 738 N N . LYS A 1 96 ? -0.889 -9.249 13.435 1.00 70.00 96 LYS A N 1
ATOM 739 C CA . LYS A 1 96 ? -1.827 -9.378 14.563 1.00 70.00 96 LYS A CA 1
ATOM 740 C C . LYS A 1 96 ? -3.293 -9.398 14.115 1.00 70.00 96 LYS A C 1
ATOM 742 O O . LYS A 1 96 ? -4.162 -9.706 14.926 1.00 70.00 96 LYS A O 1
ATOM 747 N N . GLY A 1 97 ? -3.568 -9.072 12.852 1.00 68.88 97 GLY A N 1
ATOM 748 C CA . GLY A 1 97 ? -4.891 -9.189 12.250 1.00 68.88 97 GLY A CA 1
ATOM 749 C C . GLY A 1 97 ? -5.259 -10.634 11.898 1.00 68.88 97 GLY A C 1
ATOM 750 O O . GLY A 1 97 ? -4.418 -11.527 11.841 1.00 68.88 97 GLY A O 1
ATOM 751 N N . THR A 1 98 ? -6.542 -10.860 11.617 1.00 66.69 98 THR A N 1
ATOM 752 C CA . THR A 1 98 ? -7.067 -12.152 11.135 1.00 66.69 98 THR A CA 1
ATOM 753 C C . THR A 1 98 ? -6.637 -12.476 9.705 1.00 66.69 98 THR A C 1
ATOM 755 O O . THR A 1 98 ? -6.645 -13.635 9.298 1.00 66.69 98 THR A O 1
ATOM 758 N N . THR A 1 99 ? -6.259 -11.454 8.941 1.00 72.62 99 THR A N 1
ATOM 759 C CA . THR A 1 99 ? -5.992 -11.539 7.507 1.00 72.62 99 THR A CA 1
ATOM 760 C C . THR A 1 99 ? -4.526 -11.255 7.259 1.00 72.62 99 THR A C 1
ATOM 762 O O . THR A 1 99 ? -4.068 -10.127 7.421 1.00 72.62 99 THR A O 1
ATOM 765 N N . GLN A 1 100 ? -3.774 -12.288 6.892 1.00 77.44 100 GLN A N 1
ATOM 766 C CA . GLN A 1 100 ? -2.333 -12.156 6.704 1.00 77.44 100 GLN A CA 1
ATOM 767 C C . GLN A 1 100 ? -2.053 -11.494 5.365 1.00 77.44 100 GLN A C 1
ATOM 769 O O . GLN A 1 100 ? -2.288 -12.109 4.339 1.00 77.44 100 GLN A O 1
ATOM 774 N N . PHE A 1 101 ? -1.558 -10.262 5.373 1.00 84.75 101 PHE A N 1
ATOM 775 C CA . PHE A 1 101 ? -1.111 -9.541 4.182 1.00 84.75 101 PHE A CA 1
ATOM 776 C C . PHE A 1 101 ? 0.238 -8.886 4.458 1.00 84.75 101 PHE A C 1
ATOM 778 O O . PHE A 1 101 ? 0.573 -8.560 5.597 1.00 84.75 101 PHE A O 1
ATOM 785 N N . HIS A 1 102 ? 1.001 -8.674 3.398 1.00 86.12 102 HIS A N 1
ATOM 786 C CA . HIS A 1 102 ? 2.309 -8.046 3.422 1.00 86.12 102 HIS A CA 1
ATOM 787 C C . HIS A 1 102 ? 2.331 -6.908 2.414 1.00 86.12 102 HIS A C 1
ATOM 789 O O . HIS A 1 102 ? 1.842 -7.073 1.298 1.00 86.12 102 HIS A O 1
ATOM 795 N N . LEU A 1 103 ? 2.924 -5.785 2.811 1.00 88.75 103 LEU A N 1
ATOM 796 C CA . LEU A 1 103 ? 3.315 -4.711 1.910 1.00 88.75 103 LEU A CA 1
ATOM 797 C C . LEU A 1 103 ? 4.804 -4.869 1.601 1.00 88.75 103 LEU A C 1
ATOM 799 O O . LEU A 1 103 ? 5.620 -4.917 2.519 1.00 88.75 103 LEU A O 1
ATOM 803 N N . MET A 1 104 ? 5.155 -4.975 0.324 1.00 85.00 104 MET A N 1
ATOM 804 C CA . MET A 1 104 ? 6.524 -5.226 -0.127 1.00 85.00 104 MET A CA 1
ATOM 805 C C . MET A 1 104 ? 6.874 -4.324 -1.310 1.00 85.00 104 MET A C 1
ATOM 807 O O . MET A 1 104 ? 6.010 -3.968 -2.112 1.00 85.00 104 MET A O 1
ATOM 811 N N . GLY A 1 105 ? 8.151 -3.969 -1.424 1.00 79.94 105 GLY A N 1
ATOM 812 C CA . GLY A 1 105 ? 8.720 -3.323 -2.603 1.00 79.94 105 GLY A CA 1
ATOM 813 C C . GLY A 1 105 ? 9.687 -4.274 -3.299 1.00 79.94 105 GLY A C 1
ATOM 814 O O . GLY A 1 105 ? 10.529 -4.877 -2.639 1.00 79.94 105 GLY A O 1
ATOM 815 N N . HIS A 1 106 ? 9.593 -4.389 -4.622 1.00 73.88 106 HIS A N 1
ATOM 816 C CA . HIS A 1 106 ? 10.499 -5.201 -5.433 1.00 73.88 106 HIS A CA 1
ATOM 817 C C . HIS A 1 106 ? 11.114 -4.397 -6.574 1.00 73.88 106 HIS A C 1
ATOM 819 O O . HIS A 1 106 ? 10.491 -3.492 -7.134 1.00 73.88 106 HIS A O 1
ATOM 825 N N . ASP A 1 107 ? 12.348 -4.759 -6.921 1.00 70.69 107 ASP A N 1
ATOM 826 C CA . ASP A 1 107 ? 12.997 -4.318 -8.149 1.00 70.69 107 ASP A CA 1
ATOM 827 C C . ASP A 1 107 ? 12.350 -4.987 -9.362 1.00 70.69 107 ASP A C 1
ATOM 829 O O . ASP A 1 107 ? 12.231 -6.212 -9.415 1.00 70.69 107 ASP A O 1
ATOM 833 N N . GLY A 1 108 ? 11.940 -4.176 -10.336 1.00 64.56 108 GLY A N 1
ATOM 834 C CA . GLY A 1 108 ? 11.285 -4.638 -11.559 1.00 64.56 108 GLY A CA 1
ATOM 835 C C . GLY A 1 108 ? 9.890 -4.050 -11.769 1.00 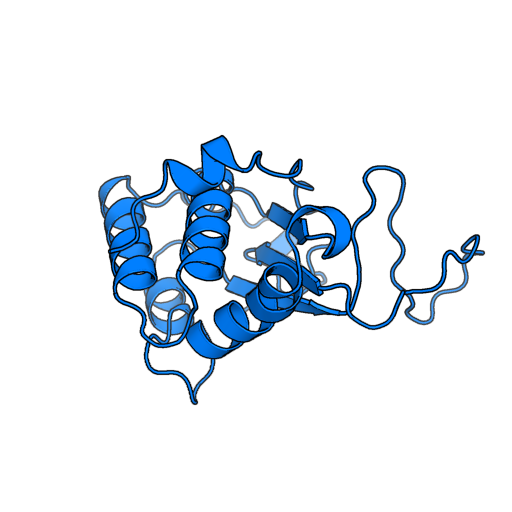64.56 108 GLY A C 1
ATOM 836 O O . GLY A 1 108 ? 9.371 -3.284 -10.951 1.00 64.56 108 GLY A O 1
ATOM 837 N N . GLN A 1 109 ? 9.286 -4.409 -12.903 1.00 66.88 109 GLN A N 1
ATOM 838 C CA . GLN A 1 109 ? 7.995 -3.895 -13.359 1.00 66.88 109 GLN A CA 1
ATOM 839 C C . GLN A 1 109 ? 7.071 -5.017 -13.842 1.00 66.88 109 GLN A C 1
ATOM 841 O O . GLN A 1 109 ? 7.519 -5.977 -14.471 1.00 66.88 109 GLN A O 1
ATOM 846 N N . PHE A 1 110 ? 5.772 -4.840 -13.611 1.00 62.12 110 PHE A N 1
ATOM 847 C CA . PHE A 1 110 ? 4.708 -5.581 -14.270 1.00 62.12 110 PHE A CA 1
ATOM 848 C C . PHE A 1 110 ? 4.142 -4.713 -15.380 1.00 62.12 110 PHE A C 1
ATOM 850 O O . PHE A 1 110 ? 3.428 -3.743 -15.129 1.00 62.12 110 PHE A O 1
ATOM 857 N N . VAL A 1 111 ? 4.476 -5.051 -16.622 1.00 52.41 111 VAL A N 1
ATOM 858 C CA . VAL A 1 111 ? 3.852 -4.414 -17.778 1.00 52.41 111 VAL A CA 1
ATOM 859 C C . VAL A 1 111 ? 2.529 -5.130 -18.028 1.00 52.41 111 VAL A C 1
ATOM 861 O O . VAL A 1 111 ? 2.466 -6.361 -18.008 1.00 52.41 111 VAL A O 1
ATOM 864 N N . PHE A 1 112 ? 1.469 -4.359 -18.257 1.00 44.22 112 PHE A N 1
ATOM 865 C CA . PHE A 1 112 ? 0.153 -4.842 -18.680 1.00 44.22 112 PHE A CA 1
ATOM 866 C C . PHE A 1 112 ? 0.241 -5.354 -20.136 1.00 44.22 112 PHE A C 1
ATOM 868 O O . PHE A 1 112 ? -0.344 -4.762 -21.026 1.00 44.22 112 PHE A O 1
ATOM 875 N N . ASP A 1 113 ? 1.094 -6.358 -20.382 1.00 37.22 113 ASP A N 1
ATOM 876 C CA . ASP A 1 113 ? 1.238 -7.127 -21.634 1.00 37.22 113 ASP A CA 1
ATOM 877 C C . ASP A 1 113 ? 2.219 -8.322 -21.523 1.00 37.22 113 ASP A C 1
ATOM 879 O O . ASP A 1 113 ? 2.674 -8.880 -22.521 1.00 37.22 113 ASP A O 1
ATOM 883 N N . GLY A 1 114 ? 2.556 -8.758 -20.306 1.00 35.16 114 GLY A N 1
ATOM 884 C CA . GLY A 1 114 ? 3.411 -9.923 -20.090 1.00 35.16 114 GLY A CA 1
ATOM 885 C C . GLY A 1 114 ? 4.429 -9.677 -18.988 1.00 35.16 114 GLY A C 1
ATOM 886 O O . GLY A 1 114 ? 5.100 -8.649 -18.942 1.00 35.16 114 GLY A O 1
ATOM 887 N N . TYR A 1 115 ? 4.526 -10.642 -18.081 1.00 38.06 115 TYR A N 1
ATOM 888 C CA . TYR A 1 115 ? 5.551 -10.711 -17.046 1.00 38.06 115 TYR A CA 1
ATOM 889 C C . TYR A 1 115 ? 6.960 -10.565 -17.651 1.00 38.06 115 TYR A C 1
ATOM 891 O O . TYR A 1 115 ? 7.325 -11.319 -18.550 1.00 38.06 115 TYR A O 1
ATOM 899 N N . THR A 1 116 ? 7.798 -9.687 -17.093 1.00 38.56 116 THR A N 1
ATOM 900 C CA . THR A 1 116 ? 9.259 -9.764 -17.256 1.00 38.56 116 THR A CA 1
ATOM 901 C C . THR A 1 116 ? 9.917 -9.773 -15.881 1.00 38.56 116 THR A C 1
ATOM 903 O O . THR A 1 116 ? 10.314 -8.731 -15.367 1.00 38.56 116 THR A O 1
ATOM 906 N N . HIS A 1 117 ? 10.045 -10.958 -15.278 1.00 39.12 117 HIS A N 1
ATOM 907 C CA . HIS A 1 117 ? 11.074 -11.177 -14.265 1.00 39.12 117 HIS A CA 1
ATOM 908 C C . HIS A 1 117 ? 12.385 -11.489 -14.990 1.00 39.12 117 HIS A C 1
ATOM 910 O O . HIS A 1 117 ? 12.494 -12.495 -15.686 1.00 39.12 117 HIS A O 1
ATOM 916 N N . SER A 1 118 ? 13.403 -10.652 -14.807 1.00 36.12 118 SER A N 1
ATOM 917 C CA . SER A 1 118 ? 14.786 -11.078 -15.005 1.00 36.12 118 SER A CA 1
ATOM 918 C C . SER A 1 118 ? 15.194 -11.935 -13.801 1.00 36.12 118 SER A C 1
ATOM 920 O O . SER A 1 118 ? 15.563 -11.408 -12.754 1.00 36.12 118 SER A O 1
ATOM 922 N N . GLY A 1 119 ? 15.074 -13.254 -13.950 1.00 32.12 119 GLY A N 1
ATOM 923 C CA . GLY A 1 119 ? 15.529 -14.298 -13.027 1.00 32.12 119 GLY A CA 1
ATOM 924 C C . GLY A 1 119 ? 15.626 -15.633 -13.786 1.00 32.12 119 GLY A C 1
ATOM 925 O O . GLY A 1 119 ? 14.903 -15.809 -14.766 1.00 32.12 119 GLY A O 1
ATOM 926 N N . PRO A 1 120 ? 16.548 -16.545 -13.431 1.00 33.69 120 PRO A N 1
ATOM 927 C CA . PRO A 1 120 ? 17.161 -17.495 -14.361 1.00 33.69 120 PRO A CA 1
ATOM 928 C C . PRO A 1 120 ? 16.254 -18.692 -14.675 1.00 33.69 120 PRO A C 1
ATOM 930 O O . PRO A 1 120 ? 16.468 -19.787 -14.174 1.00 33.69 120 PRO A O 1
ATOM 933 N N . THR A 1 121 ? 15.246 -18.510 -15.527 1.00 35.94 121 THR A N 1
ATOM 934 C CA . THR A 1 121 ? 14.493 -19.620 -16.134 1.00 35.94 121 THR A CA 1
ATOM 935 C C . THR A 1 121 ? 14.147 -19.312 -17.595 1.00 35.94 121 THR A C 1
ATOM 937 O O . THR A 1 121 ? 13.065 -18.857 -17.936 1.00 35.94 121 THR A O 1
ATOM 940 N N . GLY A 1 122 ? 15.122 -19.552 -18.474 1.00 37.00 122 GLY A N 1
ATOM 941 C CA . GLY A 1 122 ? 14.947 -20.320 -19.715 1.00 37.00 122 GLY A CA 1
ATOM 942 C C . GLY A 1 122 ? 13.950 -19.910 -20.810 1.00 37.00 122 GLY A C 1
ATOM 943 O O . GLY A 1 122 ? 13.877 -20.645 -21.789 1.00 37.00 122 GLY A O 1
ATOM 944 N N . LEU A 1 123 ? 13.214 -18.799 -20.732 1.00 32.88 123 LEU A N 1
ATOM 945 C CA . LEU A 1 123 ? 12.344 -18.350 -21.831 1.00 32.88 123 LEU A CA 1
ATOM 946 C C . LEU A 1 123 ? 12.842 -17.039 -22.456 1.00 32.88 123 LEU A C 1
ATOM 948 O O . LEU A 1 123 ? 13.311 -16.154 -21.735 1.00 32.88 123 LEU A O 1
ATOM 952 N N . PRO A 1 124 ? 12.766 -16.891 -23.796 1.00 34.56 124 PRO A N 1
ATOM 953 C CA . PRO A 1 124 ? 13.326 -15.741 -24.487 1.00 34.56 124 PRO A CA 1
ATOM 954 C C . PRO A 1 124 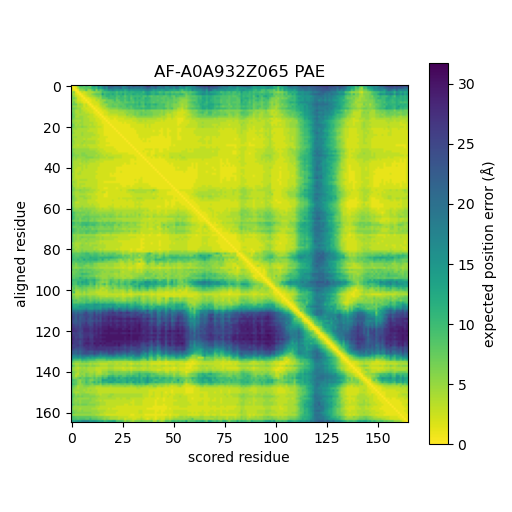? 12.448 -14.514 -24.240 1.00 34.56 124 PRO A C 1
ATOM 956 O O . PRO A 1 124 ? 11.466 -14.263 -24.938 1.00 34.56 124 PRO A O 1
ATOM 959 N N . ALA A 1 125 ? 12.825 -13.722 -23.240 1.00 42.00 125 ALA A N 1
ATOM 960 C CA . ALA A 1 125 ? 12.381 -12.346 -23.121 1.00 42.00 125 ALA A CA 1
ATOM 961 C C . ALA A 1 125 ? 12.839 -11.589 -24.375 1.00 42.00 125 ALA A C 1
ATOM 963 O O . ALA A 1 125 ? 14.028 -11.596 -24.692 1.00 42.00 125 ALA A O 1
ATOM 964 N N . LYS A 1 126 ? 11.935 -10.886 -25.070 1.00 36.66 126 LYS A N 1
ATOM 965 C CA . LYS A 1 126 ? 12.371 -9.691 -25.803 1.00 36.66 126 LYS A CA 1
ATOM 966 C C . LYS A 1 126 ? 12.775 -8.687 -24.722 1.00 36.66 126 LYS A C 1
ATOM 968 O O . LYS A 1 126 ? 11.893 -8.224 -23.996 1.00 36.66 126 LYS A O 1
ATOM 973 N N . PRO A 1 127 ? 14.071 -8.393 -24.545 1.00 38.97 127 PRO A N 1
ATOM 974 C CA . PRO A 1 127 ? 14.511 -7.557 -23.449 1.00 38.97 127 PRO A CA 1
ATOM 975 C C . PRO A 1 127 ? 14.121 -6.121 -23.790 1.00 38.97 127 PRO A C 1
ATOM 977 O O . PRO A 1 127 ? 14.758 -5.477 -24.619 1.00 38.97 127 PRO A O 1
ATOM 980 N N . ARG A 1 128 ? 13.084 -5.584 -23.143 1.00 41.19 128 ARG A N 1
ATOM 981 C CA . ARG A 1 128 ? 13.221 -4.187 -22.734 1.00 41.19 128 ARG A CA 1
ATOM 982 C C . ARG A 1 128 ? 14.198 -4.219 -21.564 1.00 41.19 128 ARG A C 1
ATOM 984 O O . ARG A 1 128 ? 14.040 -5.092 -20.705 1.00 41.19 128 ARG A O 1
ATOM 991 N N . PRO A 1 129 ? 15.234 -3.367 -21.547 1.00 38.59 129 PRO A N 1
ATOM 992 C CA . PRO A 1 129 ? 16.098 -3.287 -20.388 1.00 38.59 129 PRO A CA 1
ATOM 993 C C . PRO A 1 129 ? 15.202 -3.138 -19.160 1.00 38.59 129 PRO A C 1
ATOM 995 O O . PRO A 1 129 ? 14.252 -2.354 -19.180 1.00 38.59 129 PRO A O 1
ATOM 998 N N . VAL A 1 130 ? 15.476 -3.907 -18.108 1.00 44.97 130 VAL A N 1
ATOM 999 C CA . VAL A 1 130 ? 15.060 -3.499 -16.770 1.00 44.97 130 VAL A CA 1
ATOM 1000 C C . VAL A 1 130 ? 15.757 -2.164 -16.568 1.00 44.97 1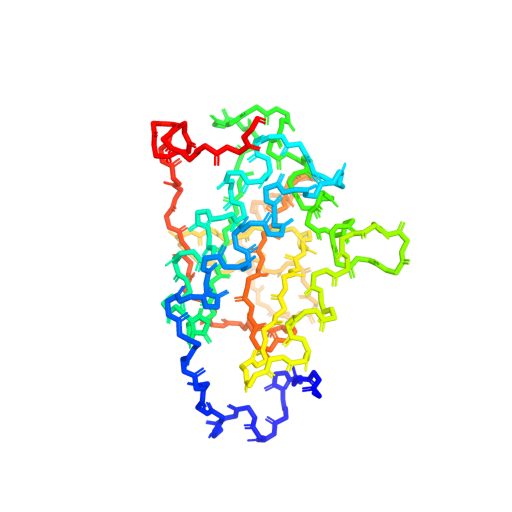30 VAL A C 1
ATOM 1002 O O . VAL A 1 130 ? 16.946 -2.120 -16.254 1.00 44.97 130 VAL A O 1
ATOM 1005 N N . GLU A 1 131 ? 15.074 -1.071 -16.897 1.00 44.56 131 GLU A N 1
ATOM 1006 C CA . GLU A 1 131 ? 15.586 0.254 -16.620 1.00 44.56 131 GLU A CA 1
ATOM 1007 C C . GLU A 1 131 ? 15.804 0.297 -15.111 1.00 44.56 131 GLU A C 1
ATOM 1009 O O . GLU A 1 131 ? 14.878 0.138 -14.310 1.00 44.56 131 GLU A O 1
ATOM 1014 N N . ARG A 1 132 ? 17.077 0.381 -14.716 1.00 43.38 132 ARG A N 1
ATOM 1015 C CA . ARG A 1 132 ? 17.468 0.450 -13.311 1.00 43.38 132 ARG A CA 1
ATOM 1016 C C . ARG A 1 132 ? 16.676 1.590 -12.668 1.00 43.38 132 ARG A C 1
ATOM 1018 O O . ARG A 1 132 ? 16.789 2.728 -13.107 1.00 43.38 132 ARG A O 1
ATOM 1025 N N . GLY A 1 133 ? 15.885 1.280 -11.642 1.00 52.44 133 GLY A N 1
ATOM 1026 C CA . GLY A 1 133 ? 15.105 2.274 -10.895 1.00 52.44 133 GLY A CA 1
ATOM 1027 C C . GLY A 1 133 ? 13.591 2.077 -10.921 1.00 52.44 133 GLY A C 1
ATOM 1028 O O . GLY A 1 133 ? 12.900 2.749 -10.157 1.00 52.44 133 GLY A O 1
ATOM 1029 N N . TRP A 1 134 ? 13.069 1.147 -11.726 1.00 60.03 134 TRP A N 1
ATOM 1030 C CA . TRP A 1 134 ? 11.660 0.765 -11.648 1.00 60.03 134 TRP A CA 1
ATOM 1031 C C . TRP A 1 134 ? 11.390 -0.090 -10.413 1.00 60.03 134 TRP A C 1
ATOM 1033 O O . TRP A 1 134 ? 12.058 -1.100 -10.169 1.00 60.03 134 TRP A O 1
ATOM 1043 N N . LYS A 1 135 ? 10.389 0.327 -9.641 1.00 72.38 135 LYS A N 1
ATOM 1044 C CA . LYS A 1 135 ? 9.960 -0.360 -8.429 1.00 72.38 135 LYS A CA 1
ATOM 1045 C C . LYS A 1 135 ? 8.492 -0.742 -8.543 1.00 72.38 135 LYS A C 1
ATOM 1047 O O . LYS A 1 135 ? 7.654 0.067 -8.947 1.00 72.38 135 LYS A O 1
ATOM 1052 N N . THR A 1 136 ? 8.191 -1.966 -8.135 1.00 82.00 136 THR A N 1
ATOM 1053 C CA . THR A 1 136 ? 6.822 -2.445 -7.968 1.00 82.00 136 THR A CA 1
ATOM 1054 C C . THR A 1 136 ? 6.501 -2.548 -6.490 1.00 82.00 136 THR A C 1
ATOM 1056 O O . THR A 1 136 ? 7.290 -3.090 -5.717 1.00 82.00 136 THR A O 1
ATOM 1059 N N . LEU A 1 137 ? 5.326 -2.057 -6.107 1.00 88.19 137 LEU A N 1
ATOM 1060 C CA . LEU A 1 137 ? 4.735 -2.329 -4.807 1.00 88.19 137 LEU A CA 1
ATOM 1061 C C . LEU A 1 137 ? 3.783 -3.519 -4.890 1.00 88.19 137 LEU A C 1
ATOM 1063 O O . LEU A 1 137 ? 3.016 -3.652 -5.849 1.00 88.19 137 LEU A O 1
ATOM 1067 N N . TRP A 1 138 ? 3.795 -4.334 -3.843 1.00 87.44 138 TRP A N 1
ATOM 1068 C CA . TRP A 1 138 ? 2.961 -5.517 -3.694 1.00 87.44 138 TRP A CA 1
ATOM 1069 C C . TRP A 1 138 ? 2.232 -5.529 -2.365 1.00 87.44 138 TRP A C 1
ATOM 1071 O O . TRP A 1 138 ? 2.846 -5.385 -1.312 1.00 87.44 138 TRP A O 1
ATOM 1081 N N . TRP A 1 139 ? 0.925 -5.765 -2.442 1.00 89.56 139 TRP A N 1
ATOM 1082 C CA . TRP A 1 139 ? 0.110 -6.213 -1.323 1.00 89.56 139 TRP A CA 1
ATOM 1083 C C . TRP A 1 139 ? -0.265 -7.665 -1.573 1.00 89.56 139 TRP A C 1
ATOM 1085 O O . TRP A 1 139 ? -1.000 -7.943 -2.516 1.00 89.56 139 TRP A O 1
ATOM 1095 N N . SER A 1 140 ? 0.236 -8.592 -0.761 1.00 86.75 140 SER A N 1
ATOM 1096 C CA . SER A 1 140 ? -0.079 -10.013 -0.928 1.00 86.75 140 SER A CA 1
ATOM 1097 C C . SER A 1 140 ? 0.023 -10.790 0.377 1.00 86.75 140 SER A C 1
ATOM 1099 O O . SER A 1 140 ? 0.796 -10.442 1.266 1.00 86.75 140 SER A O 1
ATOM 1101 N N . TYR A 1 141 ? -0.748 -11.868 0.482 1.00 81.25 141 TYR A N 1
ATOM 1102 C CA . TYR A 1 141 ? -0.607 -12.876 1.532 1.00 81.25 141 TYR A CA 1
ATOM 1103 C C . TYR A 1 141 ? 0.481 -13.921 1.216 1.00 81.25 141 TYR A C 1
ATOM 1105 O O . TYR A 1 141 ? 0.847 -14.709 2.088 1.00 81.25 141 TYR A O 1
ATOM 1113 N N . VAL A 1 142 ? 1.024 -13.907 -0.008 1.00 75.75 142 VAL A N 1
ATOM 1114 C CA . VAL A 1 142 ? 2.160 -14.722 -0.464 1.00 75.75 142 VAL A CA 1
ATOM 1115 C C . VAL A 1 142 ? 3.337 -13.802 -0.773 1.00 75.75 142 VAL A C 1
ATOM 1117 O O . VAL A 1 142 ? 3.183 -12.805 -1.474 1.00 75.75 142 VAL A O 1
ATOM 1120 N N . TRP A 1 143 ? 4.534 -14.143 -0.296 1.00 65.75 143 TRP A N 1
ATOM 1121 C CA . TRP A 1 143 ? 5.718 -13.285 -0.471 1.00 65.75 143 TRP A CA 1
ATOM 1122 C C . TRP A 1 143 ? 6.142 -13.099 -1.936 1.00 65.75 143 TRP A C 1
ATOM 1124 O O . TRP A 1 143 ? 6.663 -12.052 -2.302 1.00 65.75 143 TRP A O 1
ATOM 1134 N N . TYR A 1 144 ? 5.866 -14.091 -2.781 1.00 62.19 144 TYR A N 1
ATOM 1135 C CA . TYR A 1 144 ? 6.149 -14.075 -4.217 1.00 62.19 144 TYR A CA 1
ATOM 1136 C C . TYR A 1 144 ? 4.919 -14.536 -4.996 1.00 62.19 144 TYR A C 1
ATOM 1138 O O . TYR A 1 144 ? 4.915 -15.592 -5.628 1.00 62.19 144 TYR A O 1
ATOM 1146 N N . ASP A 1 145 ? 3.826 -13.783 -4.891 1.00 67.31 145 ASP A N 1
ATOM 1147 C CA . ASP A 1 145 ? 2.657 -14.073 -5.713 1.00 67.31 145 ASP A CA 1
ATOM 1148 C C . ASP A 1 145 ? 2.957 -13.761 -7.186 1.00 67.31 145 ASP A C 1
ATOM 1150 O O . ASP A 1 145 ? 3.265 -12.625 -7.549 1.00 67.31 145 ASP A O 1
ATOM 1154 N N . HIS A 1 146 ? 2.874 -14.778 -8.043 1.00 66.00 146 HIS A N 1
ATOM 1155 C CA . HIS A 1 146 ? 3.008 -14.633 -9.493 1.00 66.00 146 HIS A CA 1
ATOM 1156 C C . HIS A 1 146 ? 1.661 -14.402 -10.196 1.00 66.00 146 HIS A C 1
ATOM 1158 O O . HIS A 1 146 ? 1.614 -14.349 -11.423 1.00 66.00 146 HIS A O 1
ATOM 1164 N N . HIS A 1 147 ? 0.569 -14.256 -9.440 1.00 73.56 147 HIS A N 1
ATOM 1165 C CA . HIS A 1 147 ? -0.754 -13.937 -9.973 1.00 73.56 147 HIS A CA 1
ATOM 1166 C C . HIS A 1 147 ? -1.474 -12.794 -9.228 1.00 73.56 147 HIS A C 1
ATOM 1168 O O . HIS A 1 147 ? -2.695 -12.867 -9.061 1.00 73.56 147 HIS A O 1
ATOM 1174 N N . PRO A 1 148 ? -0.788 -11.715 -8.799 1.00 83.19 148 PRO A N 1
ATOM 1175 C CA . PRO A 1 148 ? -1.476 -10.578 -8.226 1.00 83.19 148 PRO A CA 1
ATOM 1176 C C . PRO A 1 148 ? -2.314 -9.893 -9.307 1.00 83.19 148 PRO A C 1
ATOM 1178 O O . PRO A 1 148 ? -1.953 -9.856 -10.489 1.00 83.19 148 PRO A O 1
ATOM 1181 N N . ARG A 1 149 ? -3.413 -9.258 -8.899 1.00 86.88 149 ARG A N 1
ATOM 1182 C CA . ARG A 1 149 ? -4.131 -8.340 -9.780 1.00 86.88 149 ARG A CA 1
ATOM 1183 C C . ARG A 1 149 ? -3.234 -7.138 -10.066 1.00 86.88 149 ARG A C 1
ATOM 1185 O O . ARG A 1 149 ? -2.987 -6.308 -9.188 1.00 86.88 149 ARG A O 1
ATOM 1192 N N . LEU A 1 150 ? -2.768 -7.036 -11.308 1.00 84.69 150 LEU A N 1
ATOM 1193 C CA . LEU A 1 150 ? -2.030 -5.868 -11.775 1.00 84.69 150 LEU A CA 1
ATOM 1194 C C . LEU A 1 150 ? -2.971 -4.665 -11.811 1.00 84.69 150 LEU A C 1
ATOM 1196 O O . LEU A 1 150 ? -3.991 -4.664 -12.504 1.00 84.69 150 LEU A O 1
ATOM 1200 N N . LEU A 1 151 ? -2.642 -3.647 -11.029 1.00 87.81 151 LEU A N 1
ATOM 1201 C CA . LEU A 1 151 ? -3.426 -2.435 -10.926 1.00 87.81 151 LEU A CA 1
ATOM 1202 C C . LEU A 1 151 ? -3.119 -1.512 -12.098 1.00 87.81 151 LEU A C 1
ATOM 1204 O O . LEU A 1 151 ? -1.968 -1.326 -12.495 1.00 87.81 151 LEU A O 1
ATOM 1208 N N . ARG A 1 152 ? -4.171 -0.882 -12.622 1.00 86.12 152 ARG A N 1
ATOM 1209 C CA . ARG A 1 152 ? -4.008 0.259 -13.521 1.00 86.12 152 ARG A CA 1
ATOM 1210 C C . ARG A 1 152 ? -3.422 1.430 -12.744 1.00 86.12 152 ARG A C 1
ATOM 1212 O O . ARG A 1 152 ? -3.699 1.598 -11.561 1.00 86.12 152 ARG A O 1
ATOM 1219 N N . LEU A 1 153 ? -2.645 2.252 -13.432 1.00 86.25 153 LEU A N 1
ATOM 1220 C CA . LEU A 1 153 ? -2.053 3.442 -12.843 1.00 86.25 153 LEU A CA 1
ATOM 1221 C C . LEU A 1 153 ? -3.138 4.411 -12.334 1.00 86.25 153 LEU A C 1
ATOM 1223 O O . LEU A 1 153 ? -4.049 4.741 -13.099 1.00 86.25 153 LEU A O 1
ATOM 1227 N N . PRO A 1 154 ? -3.061 4.884 -11.076 1.00 91.06 154 PRO A N 1
ATOM 1228 C CA . PRO A 1 154 ? -3.998 5.878 -10.569 1.00 91.06 154 PRO A CA 1
ATOM 1229 C C . PRO A 1 154 ? -3.736 7.247 -11.194 1.00 91.06 154 PRO A C 1
ATOM 1231 O O . PRO A 1 154 ? -2.599 7.711 -11.258 1.00 91.06 154 PRO A O 1
ATOM 1234 N N . SER A 1 155 ? -4.780 7.957 -11.604 1.00 90.56 155 SER A N 1
ATOM 1235 C CA . SER A 1 155 ? -4.633 9.354 -12.024 1.00 90.56 155 SER A CA 1
ATOM 1236 C C . SER A 1 155 ? -4.103 10.233 -10.881 1.00 90.56 155 SER A C 1
ATOM 1238 O O . SER A 1 155 ? -4.261 9.930 -9.693 1.00 90.56 155 SER A O 1
ATOM 1240 N N . ARG A 1 156 ? -3.487 11.367 -11.236 1.00 88.75 156 ARG A N 1
ATOM 1241 C CA . ARG A 1 156 ? -3.020 12.354 -10.249 1.00 88.75 156 ARG A CA 1
ATOM 1242 C C . ARG A 1 156 ? -4.166 12.894 -9.392 1.00 88.75 156 ARG A C 1
ATOM 1244 O O . ARG A 1 156 ? -3.966 13.094 -8.201 1.00 88.75 156 ARG A O 1
ATOM 1251 N N . GLU A 1 157 ? -5.351 13.063 -9.971 1.00 93.88 157 GLU A N 1
ATOM 1252 C CA . GLU A 1 157 ? -6.564 13.490 -9.262 1.00 93.88 157 GLU A CA 1
ATOM 1253 C C . GLU A 1 157 ? -7.006 12.456 -8.222 1.00 93.88 157 GLU A C 1
ATOM 1255 O O . GLU A 1 157 ? -7.241 12.810 -7.069 1.00 93.88 157 GLU A O 1
ATOM 1260 N N . GLN A 1 158 ? -7.027 11.168 -8.587 1.00 95.19 158 GLN A N 1
ATOM 1261 C CA . GLN A 1 158 ? -7.340 10.087 -7.645 1.00 95.19 158 GLN A CA 1
ATOM 1262 C C . GLN A 1 158 ? -6.371 10.052 -6.461 1.00 95.19 158 GLN A C 1
ATOM 1264 O O . GLN A 1 158 ? -6.800 9.811 -5.334 1.00 95.19 158 GLN A O 1
ATOM 1269 N N . LEU A 1 159 ? -5.0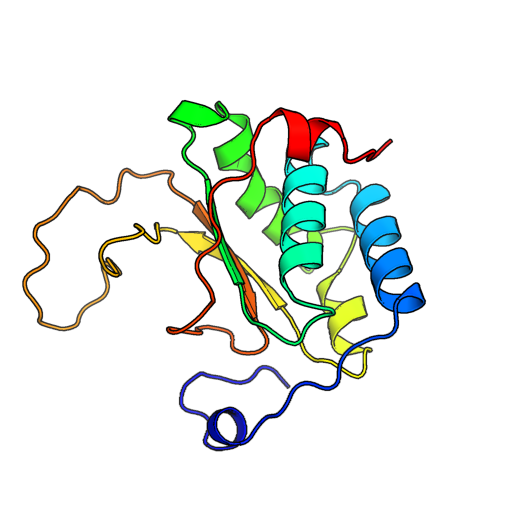78 10.292 -6.699 1.00 95.31 159 LEU A N 1
ATOM 1270 C CA . LEU A 1 159 ? -4.096 10.377 -5.617 1.00 95.31 159 LEU A CA 1
ATOM 1271 C C . LEU A 1 159 ? -4.271 11.655 -4.787 1.00 95.31 159 LEU A C 1
ATOM 1273 O O . LEU A 1 159 ? -4.193 11.590 -3.564 1.00 95.31 159 LEU A O 1
ATOM 1277 N N . ALA A 1 160 ? -4.519 12.803 -5.421 1.00 94.12 160 ALA A N 1
ATOM 1278 C CA . ALA A 1 160 ? -4.695 14.087 -4.743 1.00 94.12 160 ALA A CA 1
ATOM 1279 C C . ALA A 1 160 ? -5.937 14.121 -3.837 1.00 94.12 160 ALA A C 1
ATOM 1281 O O . ALA A 1 160 ? -5.906 14.772 -2.798 1.00 94.12 160 ALA A O 1
ATOM 1282 N N . ALA A 1 161 ? -6.990 13.378 -4.188 1.00 96.75 161 ALA A N 1
ATOM 1283 C CA . ALA A 1 161 ? -8.194 13.228 -3.370 1.00 96.75 161 ALA A CA 1
ATOM 1284 C C . ALA A 1 161 ? -7.962 12.451 -2.057 1.00 96.75 161 ALA A C 1
ATOM 1286 O O . ALA A 1 161 ? -8.837 12.418 -1.192 1.00 96.75 161 ALA A O 1
ATOM 1287 N N . ILE A 1 162 ? -6.806 11.799 -1.896 1.00 97.38 162 ILE A N 1
ATOM 1288 C CA . ILE A 1 162 ? -6.445 11.105 -0.660 1.00 97.38 162 ILE A CA 1
ATOM 1289 C C . ILE A 1 162 ? -5.733 12.095 0.260 1.00 97.38 162 ILE A C 1
ATOM 1291 O O . ILE A 1 162 ? -4.564 12.444 0.058 1.00 97.38 162 ILE A O 1
ATOM 1295 N N . ASP A 1 163 ? -6.452 12.513 1.298 1.00 94.94 163 ASP A N 1
ATOM 1296 C CA . ASP A 1 163 ? -5.886 13.292 2.388 1.00 94.94 163 ASP A CA 1
ATOM 1297 C C . ASP A 1 163 ? -4.955 12.426 3.250 1.00 94.94 163 ASP A C 1
ATOM 1299 O O . ASP A 1 163 ? -5.279 11.289 3.626 1.00 94.94 163 ASP A O 1
ATOM 1303 N N . VAL A 1 164 ? -3.774 12.971 3.521 1.00 93.88 164 VAL A N 1
ATOM 1304 C CA . VAL A 1 164 ? -2.697 12.324 4.275 1.00 93.88 164 VAL A CA 1
ATOM 1305 C C . VAL A 1 164 ? -2.101 13.220 5.359 1.00 93.88 164 VAL A C 1
ATOM 1307 O O . VAL A 1 164 ? -1.120 12.792 5.971 1.00 93.88 164 VAL A O 1
ATOM 1310 N N . GLY A 1 165 ? -2.718 14.381 5.627 1.00 78.88 165 GLY A N 1
ATOM 1311 C CA . GLY A 1 165 ? -2.199 15.381 6.563 1.00 78.88 165 GLY A CA 1
ATOM 1312 C C . GLY A 1 165 ? -1.084 16.214 5.954 1.00 78.88 165 GLY A C 1
ATOM 1313 O O . GLY A 1 165 ? -0.021 15.634 5.632 1.00 78.88 165 GLY A O 1
#

Mean predicted aligned error: 8.17 Å

Foldseek 3Di:
DQDAPPPPCVVVDFFDADDPVLLVVLLVLLLPFPLADLLLSLVVNVVSVVCRRVGAKEKEKDDCVQVNPSSLCNQVSQCLCCDPNHDSVSQVSQVPDSGRKHKHKDQADDDPPDDDDPDDDDDDDPDPDSPGRIMMIIIGSHPDDPDGHYDDDDDPVSSVVDDSD

Secondary structure (DSSP, 8-state):
-PBPTT-HHHHT--PPPPPHHHHHHHHHHHHH-SSS-HHHHHHHHHHHHTTTTTTS-EEEE--HHHH-THHHHHHHHHHHHHSTTSSS-HHHHHHHSSS--EEEEEES-EETTEE---SSS----------TT-EEEEEESBTT-SS-EEPPPPPHHHHHTS---